Protein AF-A0A016S277-F1 (afdb_monomer_lite)

Organism: NCBI:txid53326

Sequence (98 aa):
MNRLTAVVFILSVLFLESNALGTCSNYRLQCSPKTSFGTCHLWRSCSDYCTKCQGKIGGVCRKVFTEECNGGYRCRCIGGDVPKSENPLIAATCRMAV

pLDDT: mean 71.32, std 14.95, range [43.0, 94.56]

Structure (mmCIF, N/CA/C/O backbone):
data_AF-A0A016S277-F1
#
_entry.id   AF-A0A016S277-F1
#
loop_
_atom_site.group_PDB
_atom_site.id
_atom_site.type_symbol
_atom_site.label_atom_id
_atom_site.label_alt_id
_atom_site.label_comp_id
_atom_site.label_asym_id
_atom_site.label_entity_id
_atom_site.label_seq_id
_atom_site.pdbx_PDB_ins_code
_atom_site.Cartn_x
_atom_site.Cartn_y
_atom_site.Cartn_z
_atom_site.occupancy
_atom_site.B_iso_or_equiv
_atom_site.auth_seq_id
_atom_site.auth_comp_id
_atom_site.auth_asym_id
_atom_site.auth_atom_id
_atom_site.pdbx_PDB_model_num
ATOM 1 N N . MET A 1 1 ? 34.477 13.597 -45.629 1.00 53.97 1 MET A N 1
ATOM 2 C CA . MET A 1 1 ? 33.705 13.285 -44.405 1.00 53.97 1 MET A CA 1
ATOM 3 C C . MET A 1 1 ? 34.567 13.685 -43.215 1.00 53.97 1 MET A C 1
ATOM 5 O O . MET A 1 1 ? 35.575 13.034 -42.963 1.00 53.97 1 MET A O 1
ATOM 9 N N . ASN A 1 2 ? 34.293 14.836 -42.596 1.00 60.34 2 ASN A N 1
ATOM 10 C CA . ASN A 1 2 ? 35.196 15.416 -41.598 1.00 60.34 2 ASN A CA 1
ATOM 11 C C . ASN A 1 2 ? 35.167 14.582 -40.315 1.00 60.34 2 ASN A C 1
ATOM 13 O O . ASN A 1 2 ? 34.103 14.264 -39.796 1.00 60.34 2 ASN A O 1
ATOM 17 N N . ARG A 1 3 ? 36.338 14.243 -39.768 1.00 67.56 3 ARG A N 1
ATOM 18 C CA . ARG A 1 3 ? 36.447 13.462 -38.521 1.00 67.56 3 ARG A CA 1
ATOM 19 C C . ARG A 1 3 ? 35.632 14.075 -37.370 1.00 67.56 3 ARG A C 1
ATOM 21 O O . ARG A 1 3 ? 35.073 13.347 -36.562 1.00 67.56 3 ARG A O 1
ATOM 28 N N . LEU A 1 4 ? 35.481 15.400 -37.369 1.00 66.19 4 LEU A N 1
ATOM 29 C CA . LEU A 1 4 ? 34.654 16.153 -36.422 1.00 66.19 4 LEU A CA 1
ATOM 30 C C . LEU A 1 4 ? 33.153 15.846 -36.536 1.00 66.19 4 LEU A C 1
ATOM 32 O O . LEU A 1 4 ? 32.489 15.726 -35.512 1.00 66.19 4 LEU A O 1
ATOM 36 N N . THR A 1 5 ? 32.609 15.659 -37.745 1.00 69.31 5 THR A N 1
ATOM 37 C CA . THR A 1 5 ? 31.176 15.350 -37.903 1.00 69.31 5 THR A CA 1
ATOM 38 C C . THR A 1 5 ? 30.848 13.946 -37.410 1.00 69.31 5 THR A C 1
ATOM 40 O O . THR A 1 5 ? 29.777 13.743 -36.852 1.00 69.31 5 THR A O 1
ATOM 43 N N . ALA A 1 6 ? 31.778 12.995 -37.546 1.00 72.56 6 ALA A N 1
ATOM 44 C CA . ALA A 1 6 ? 31.606 11.648 -37.003 1.00 72.56 6 ALA A CA 1
ATOM 45 C C . ALA A 1 6 ? 31.592 11.645 -35.464 1.00 72.56 6 ALA A C 1
ATOM 47 O O . ALA A 1 6 ? 30.751 10.989 -34.861 1.00 72.56 6 ALA A O 1
ATOM 48 N N . VAL A 1 7 ? 32.471 12.425 -34.824 1.00 78.94 7 VAL A N 1
ATOM 49 C CA . VAL A 1 7 ? 32.539 12.517 -33.354 1.00 78.94 7 VAL A CA 1
ATOM 50 C C . VAL A 1 7 ? 31.272 13.143 -32.767 1.00 78.94 7 VAL A C 1
ATOM 52 O O . VAL A 1 7 ? 30.738 12.624 -31.791 1.00 78.94 7 VAL A O 1
ATOM 55 N N . VAL A 1 8 ? 30.748 14.208 -33.382 1.00 78.94 8 VAL A N 1
ATOM 56 C CA . VAL A 1 8 ? 29.495 14.847 -32.937 1.00 78.94 8 VAL A CA 1
ATOM 57 C C . VAL A 1 8 ? 28.312 13.882 -33.035 1.00 78.94 8 VAL A C 1
ATOM 59 O O . VAL A 1 8 ? 27.488 13.838 -32.126 1.00 78.94 8 VAL A O 1
ATOM 62 N N . PHE A 1 9 ? 28.257 13.074 -34.097 1.00 70.62 9 PHE A N 1
ATOM 63 C CA . PHE A 1 9 ? 27.195 12.085 -34.293 1.00 70.62 9 PHE A CA 1
ATOM 64 C C . PHE A 1 9 ? 27.271 10.927 -33.290 1.00 70.62 9 PHE A C 1
ATOM 66 O O . PHE A 1 9 ? 26.251 10.458 -32.801 1.00 70.62 9 PHE A O 1
ATOM 73 N N . ILE A 1 10 ? 28.480 10.471 -32.952 1.00 73.06 10 ILE A N 1
ATOM 74 C CA . ILE A 1 10 ? 28.671 9.418 -31.945 1.00 73.06 10 ILE A CA 1
ATOM 75 C C . ILE A 1 10 ? 28.284 9.939 -30.556 1.00 73.06 10 ILE A C 1
ATOM 77 O O . ILE A 1 10 ? 27.587 9.253 -29.814 1.00 73.06 10 ILE A O 1
ATOM 81 N N . LEU A 1 11 ? 28.679 11.169 -30.213 1.00 67.06 11 LEU A N 1
ATOM 82 C CA . LEU A 1 11 ? 28.317 11.779 -28.935 1.00 67.06 11 LEU A CA 1
ATOM 83 C C . LEU A 1 11 ? 26.800 11.973 -28.813 1.00 67.06 11 LEU A C 1
ATOM 85 O O . LEU A 1 11 ? 26.238 11.608 -27.785 1.00 67.06 11 LEU A O 1
ATOM 89 N N . SER A 1 12 ? 26.114 12.476 -29.846 1.00 66.69 12 SER A N 1
ATOM 90 C CA . SER A 1 12 ? 24.661 12.692 -29.784 1.00 66.69 12 SER A CA 1
ATOM 91 C C . SER A 1 12 ? 23.865 11.397 -29.587 1.00 66.69 12 SER A C 1
ATOM 93 O O . SER A 1 12 ? 22.896 11.398 -28.830 1.00 66.69 12 SER A O 1
ATOM 95 N N . VAL A 1 13 ? 24.296 10.285 -30.194 1.00 64.38 13 VAL A N 1
ATOM 96 C CA . VAL A 1 13 ? 23.678 8.960 -30.000 1.00 64.38 13 VAL A CA 1
ATOM 97 C C . VAL A 1 13 ? 23.876 8.454 -28.564 1.00 64.38 13 VAL A C 1
ATOM 99 O O . VAL A 1 13 ? 22.924 7.979 -27.951 1.00 64.38 13 VAL A O 1
ATOM 102 N N . LEU A 1 14 ? 25.065 8.635 -27.979 1.00 60.25 14 LEU A N 1
ATOM 103 C CA . LEU A 1 14 ? 25.356 8.206 -26.602 1.00 60.25 14 LEU A CA 1
ATOM 104 C C . LEU A 1 14 ? 24.588 9.013 -25.530 1.00 60.25 14 LEU A C 1
ATOM 106 O O . LEU A 1 14 ? 24.258 8.484 -24.467 1.00 60.25 14 LEU A O 1
ATOM 110 N N . PHE A 1 15 ? 24.255 10.282 -25.797 1.00 55.66 15 PHE A N 1
ATOM 111 C CA . PHE A 1 15 ? 23.434 11.105 -24.892 1.00 55.66 15 PHE A CA 1
ATOM 112 C C . PHE A 1 15 ? 21.937 10.736 -24.907 1.00 55.66 15 PHE A C 1
ATOM 114 O O . PHE A 1 15 ? 21.227 11.021 -23.943 1.00 55.66 15 PHE A O 1
ATOM 121 N N . LEU A 1 16 ? 21.433 10.086 -25.961 1.00 53.47 16 LEU A N 1
ATOM 122 C CA . LEU A 1 16 ? 20.033 9.643 -26.030 1.00 53.47 16 LEU A CA 1
ATOM 123 C C . LEU A 1 16 ? 19.767 8.422 -25.132 1.00 53.47 16 LEU A C 1
ATOM 125 O O . LEU A 1 16 ? 18.725 8.357 -24.480 1.00 53.47 16 LEU A O 1
ATOM 129 N N . GLU A 1 17 ? 20.723 7.496 -25.018 1.00 50.94 17 GLU A N 1
ATOM 130 C CA . GLU A 1 17 ? 20.554 6.243 -24.261 1.00 50.94 17 GLU A CA 1
ATOM 131 C C . GLU A 1 17 ? 20.575 6.427 -22.732 1.00 50.94 17 GLU A C 1
ATOM 133 O O . GLU A 1 17 ? 20.034 5.610 -21.986 1.00 50.94 17 GLU A O 1
ATOM 138 N N . SER A 1 18 ? 21.143 7.528 -22.237 1.00 49.62 18 SER A N 1
ATOM 139 C CA . SER A 1 18 ? 21.274 7.793 -20.796 1.00 49.62 18 SER A CA 1
ATOM 140 C C . SER A 1 18 ? 19.986 8.319 -20.142 1.00 49.62 18 SER A C 1
ATOM 142 O O . SER A 1 18 ? 19.810 8.177 -18.930 1.00 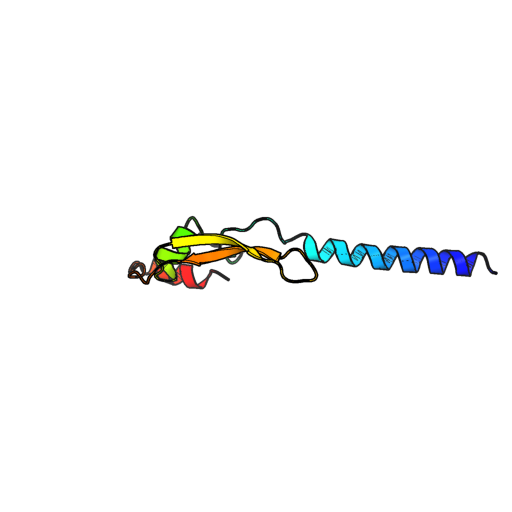49.62 18 SER A O 1
ATOM 144 N N . ASN A 1 19 ? 19.038 8.854 -20.921 1.00 47.12 19 ASN A N 1
ATOM 145 C CA . ASN A 1 19 ? 17.775 9.394 -20.396 1.00 47.12 19 ASN A CA 1
ATOM 146 C C . ASN A 1 19 ? 16.722 8.314 -20.088 1.00 47.12 19 ASN A C 1
ATOM 148 O O . ASN A 1 19 ? 15.845 8.535 -19.254 1.00 47.12 19 ASN A O 1
ATOM 152 N N . ALA A 1 20 ? 16.823 7.132 -20.703 1.00 47.50 20 ALA A N 1
ATOM 153 C CA . ALA A 1 20 ? 15.892 6.025 -20.465 1.00 47.50 20 ALA A CA 1
ATOM 154 C C . ALA A 1 20 ? 16.174 5.264 -19.152 1.00 47.50 20 ALA A C 1
ATOM 156 O O . ALA A 1 20 ? 15.294 4.598 -18.610 1.00 47.50 20 ALA A O 1
ATOM 157 N N . LEU A 1 21 ? 17.395 5.365 -18.609 1.00 43.00 21 LEU A N 1
ATOM 158 C CA . LEU A 1 21 ? 17.801 4.644 -17.395 1.00 43.00 21 LEU A CA 1
ATOM 159 C C . LEU A 1 21 ? 17.512 5.435 -16.102 1.00 43.00 21 LEU A C 1
ATOM 161 O O . LEU A 1 21 ? 17.255 4.854 -15.043 1.00 43.00 21 LEU A O 1
ATOM 165 N N . GLY A 1 22 ? 17.499 6.770 -16.182 1.00 45.44 22 GLY A N 1
ATOM 166 C CA . GLY A 1 22 ? 17.214 7.650 -15.043 1.00 45.44 22 GLY A CA 1
ATOM 167 C C . GLY A 1 22 ? 15.747 7.642 -14.595 1.00 45.44 22 GLY A C 1
ATOM 168 O O . GLY A 1 22 ? 15.465 7.769 -13.403 1.00 45.44 22 GLY A O 1
ATOM 169 N N . THR A 1 23 ? 14.802 7.426 -15.514 1.00 49.41 23 THR A N 1
ATOM 170 C CA . THR A 1 23 ? 13.353 7.471 -15.235 1.00 49.41 23 THR A CA 1
ATOM 171 C C . THR A 1 23 ? 12.828 6.212 -14.550 1.00 49.41 23 THR A C 1
ATOM 173 O O . THR A 1 23 ? 11.909 6.293 -13.733 1.00 49.41 23 THR A O 1
ATOM 176 N N . CYS A 1 24 ? 13.447 5.055 -14.786 1.00 49.53 24 CYS A N 1
ATOM 177 C CA . CYS A 1 24 ? 13.044 3.809 -14.143 1.00 49.53 24 CYS A CA 1
ATOM 178 C C . CYS A 1 24 ? 13.790 3.547 -12.803 1.00 49.53 24 CYS A C 1
ATOM 180 O O . CYS A 1 24 ? 13.509 2.584 -12.105 1.00 49.53 24 CYS A O 1
ATOM 182 N N . SER A 1 25 ? 14.709 4.388 -12.329 1.00 45.31 25 SER A N 1
ATOM 183 C CA . SER A 1 25 ? 15.508 4.044 -11.128 1.00 45.31 25 SER A CA 1
ATOM 184 C C . SER A 1 25 ? 14.727 4.054 -9.789 1.00 45.31 25 SER A C 1
ATOM 186 O O . SER A 1 25 ? 15.215 3.556 -8.775 1.00 45.31 25 SER A O 1
ATOM 188 N N . ASN A 1 26 ? 13.479 4.542 -9.777 1.00 49.03 26 ASN A N 1
ATOM 189 C CA . ASN A 1 26 ? 12.632 4.646 -8.578 1.00 49.03 26 ASN A CA 1
ATOM 190 C C . ASN A 1 26 ? 11.469 3.625 -8.505 1.00 49.03 26 ASN A C 1
ATOM 192 O O . ASN A 1 26 ? 10.661 3.705 -7.578 1.00 49.03 26 ASN A O 1
ATOM 196 N N . TYR A 1 27 ? 11.347 2.653 -9.429 1.00 50.44 27 TYR A N 1
ATOM 197 C CA . TYR A 1 27 ? 10.214 1.690 -9.432 1.00 50.44 27 TYR A CA 1
ATOM 198 C C . TYR A 1 27 ? 10.330 0.554 -8.398 1.00 50.44 27 TYR A C 1
ATOM 200 O O . TYR A 1 27 ? 9.535 -0.390 -8.409 1.00 50.44 27 TYR A O 1
ATOM 208 N N . ARG A 1 28 ? 11.315 0.625 -7.497 1.00 49.91 28 ARG A N 1
ATOM 209 C CA . ARG A 1 28 ? 11.698 -0.421 -6.542 1.00 49.91 28 ARG A CA 1
ATOM 210 C C . ARG A 1 28 ? 10.509 -0.908 -5.694 1.00 49.91 28 ARG A C 1
ATOM 212 O O . ARG A 1 28 ? 10.176 -0.285 -4.699 1.00 49.91 28 ARG A O 1
ATOM 219 N N . LEU A 1 29 ? 9.903 -2.033 -6.099 1.00 53.06 29 LEU A N 1
ATOM 220 C CA . LEU A 1 29 ? 9.157 -3.033 -5.302 1.00 53.06 29 LEU A CA 1
ATOM 221 C C . LEU A 1 29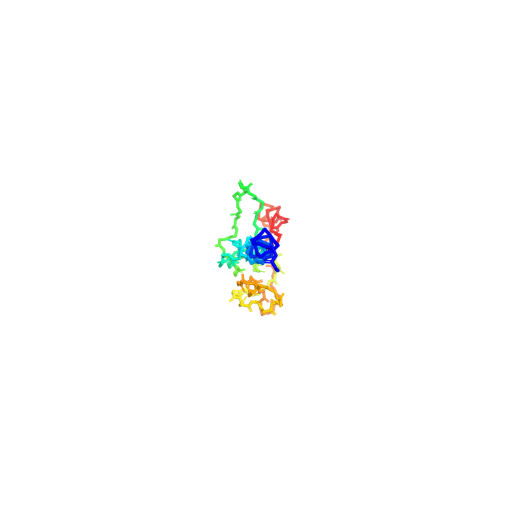 ? 8.312 -2.515 -4.111 1.00 53.06 29 LEU A C 1
ATOM 223 O O . LEU A 1 29 ? 8.255 -3.164 -3.068 1.00 53.06 29 LEU A O 1
ATOM 227 N N . GLN A 1 30 ? 7.646 -1.366 -4.216 1.00 57.84 30 GLN A N 1
ATOM 228 C CA . GLN A 1 30 ? 6.867 -0.831 -3.096 1.00 57.84 30 GLN A CA 1
ATOM 229 C C . GLN A 1 30 ? 5.454 -1.410 -3.098 1.00 57.84 30 GLN A C 1
ATOM 231 O O . GLN A 1 30 ? 4.510 -0.864 -3.657 1.00 57.84 30 GLN A O 1
ATOM 236 N N . CYS A 1 31 ? 5.327 -2.559 -2.435 1.00 65.81 31 CYS A N 1
ATOM 237 C CA . CYS A 1 31 ? 4.040 -3.161 -2.105 1.00 65.81 31 CYS A CA 1
ATOM 238 C C . CYS A 1 31 ? 3.269 -2.381 -1.037 1.00 65.81 31 CYS A C 1
ATOM 240 O O . CYS A 1 31 ? 2.069 -2.589 -0.895 1.00 65.81 31 CYS A O 1
ATOM 242 N N . SER A 1 32 ? 3.931 -1.500 -0.290 1.00 64.12 32 SER A N 1
ATOM 243 C CA . SER A 1 32 ? 3.263 -0.557 0.604 1.00 64.12 32 SER A CA 1
ATOM 244 C C . SER A 1 32 ? 2.876 0.708 -0.172 1.00 64.12 32 SER A C 1
ATOM 246 O O . SER A 1 32 ? 3.644 1.121 -1.044 1.00 64.12 32 SER A O 1
ATOM 248 N N . PRO A 1 33 ? 1.717 1.327 0.127 1.00 62.97 33 PRO A N 1
ATOM 249 C CA . PRO A 1 33 ? 1.367 2.638 -0.420 1.00 62.97 33 PRO A CA 1
ATOM 250 C C . PRO A 1 33 ? 2.506 3.628 -0.182 1.00 62.97 33 PRO A C 1
ATOM 252 O O . PRO A 1 33 ? 3.156 3.561 0.868 1.00 62.97 33 PRO A O 1
ATOM 255 N N . LYS A 1 34 ? 2.759 4.540 -1.126 1.00 62.38 34 LYS A N 1
ATOM 256 C CA . LYS A 1 34 ? 3.802 5.540 -0.907 1.00 62.38 34 LYS A CA 1
ATOM 257 C C . LYS A 1 34 ? 3.323 6.467 0.194 1.00 62.38 34 LYS A C 1
ATOM 259 O O . LYS A 1 34 ? 2.240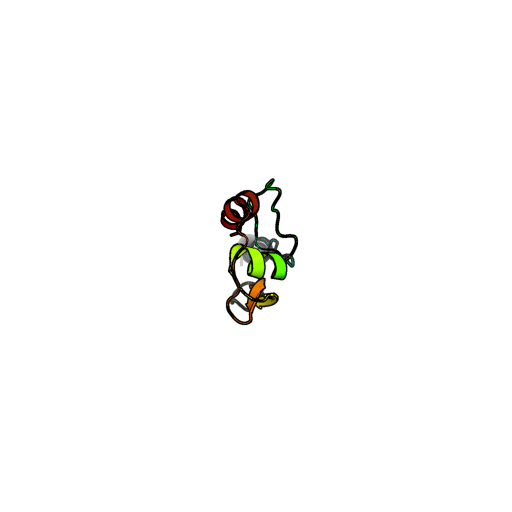 7.028 0.104 1.00 62.38 34 LYS A O 1
ATOM 264 N N . THR A 1 35 ? 4.115 6.620 1.240 1.00 59.62 35 THR A N 1
ATOM 265 C CA . THR A 1 35 ? 3.854 7.632 2.259 1.00 59.62 35 THR A CA 1
ATOM 266 C C . THR A 1 35 ? 4.788 8.805 2.021 1.00 59.62 35 THR A C 1
ATOM 268 O O . THR A 1 35 ? 5.893 8.637 1.496 1.00 59.62 35 THR A O 1
ATOM 271 N N . SER A 1 36 ? 4.357 10.010 2.379 1.00 56.50 36 SER A N 1
ATOM 272 C CA . SER A 1 36 ? 5.253 11.165 2.372 1.00 56.50 36 SER A CA 1
ATOM 273 C C . SER A 1 36 ? 6.494 10.871 3.228 1.00 56.50 36 SER A C 1
ATOM 275 O O . SER A 1 36 ? 6.413 10.226 4.278 1.00 56.50 36 SER A O 1
ATOM 277 N N . PHE A 1 37 ? 7.669 11.279 2.743 1.00 46.47 37 PHE A N 1
ATOM 278 C CA . PHE A 1 37 ? 8.954 10.984 3.379 1.00 46.47 37 PHE A CA 1
ATOM 279 C C . PHE A 1 37 ? 8.948 11.436 4.851 1.00 46.47 37 PHE A C 1
ATOM 281 O O . PHE A 1 37 ? 8.564 12.564 5.148 1.00 46.47 37 PHE A O 1
ATOM 288 N N . GLY A 1 38 ? 9.333 10.545 5.770 1.00 52.81 38 GLY A N 1
ATOM 289 C CA . GLY A 1 38 ? 9.363 10.832 7.211 1.00 52.81 38 GLY A CA 1
ATOM 290 C C . GLY A 1 38 ? 8.047 10.617 7.972 1.00 52.81 38 GLY A C 1
ATOM 291 O O . GLY A 1 38 ? 7.994 10.919 9.161 1.00 52.81 38 GLY A O 1
ATOM 292 N N . THR A 1 39 ? 6.994 10.077 7.347 1.00 59.50 39 THR A N 1
ATOM 293 C CA . THR A 1 39 ? 5.742 9.765 8.062 1.00 59.50 39 THR A CA 1
ATOM 294 C C . THR A 1 39 ? 5.725 8.343 8.632 1.00 59.50 39 THR A C 1
ATOM 296 O O . THR A 1 39 ? 5.757 7.341 7.911 1.00 59.50 39 THR A O 1
ATOM 299 N N . CYS A 1 40 ? 5.631 8.249 9.962 1.00 65.44 40 CYS A N 1
ATOM 300 C CA . CYS A 1 40 ? 5.289 7.013 10.662 1.00 65.44 40 CYS A CA 1
ATOM 301 C C . CYS A 1 40 ? 3.810 6.696 10.415 1.00 65.44 40 CYS A C 1
ATOM 303 O O . CYS A 1 40 ? 2.925 7.252 11.063 1.00 65.44 40 CYS A O 1
ATOM 305 N N . HIS A 1 41 ? 3.542 5.815 9.460 1.00 73.06 41 HIS A N 1
ATOM 306 C CA . HIS A 1 41 ? 2.204 5.321 9.170 1.00 73.06 41 HIS A CA 1
ATOM 307 C C . HIS A 1 41 ? 1.861 4.103 10.038 1.00 73.06 41 HIS A C 1
ATOM 309 O O . HIS A 1 41 ? 2.732 3.320 10.417 1.00 73.06 41 HIS A O 1
ATOM 315 N N . LEU A 1 42 ? 0.575 3.941 10.364 1.00 78.81 42 LEU A N 1
ATOM 316 C CA . LEU A 1 42 ? 0.101 2.915 11.304 1.00 78.81 42 LEU A CA 1
ATOM 317 C C . LEU A 1 42 ? -0.442 1.640 10.626 1.00 78.81 42 LEU A C 1
ATOM 319 O O . LEU A 1 42 ? -0.874 0.715 11.320 1.00 78.81 42 LEU A O 1
ATOM 323 N N . TRP A 1 43 ? -0.412 1.559 9.290 1.00 76.06 43 TRP A N 1
ATOM 324 C CA . TRP A 1 43 ? -0.687 0.335 8.521 1.00 76.06 43 TRP A CA 1
ATOM 325 C C . TRP A 1 43 ? 0.616 -0.274 8.020 1.00 76.06 43 TRP A C 1
ATOM 327 O O . TRP A 1 43 ? 1.316 0.313 7.211 1.00 76.06 43 TRP A O 1
ATOM 337 N N . ARG A 1 44 ? 0.954 -1.483 8.459 1.00 73.12 44 ARG A N 1
ATOM 338 C CA . ARG A 1 44 ? 2.281 -2.072 8.181 1.00 73.12 44 ARG A CA 1
ATOM 339 C C . ARG A 1 44 ? 2.392 -2.767 6.819 1.00 73.12 44 ARG A C 1
ATOM 341 O O . ARG A 1 44 ? 3.471 -3.226 6.457 1.00 73.12 44 ARG A O 1
ATOM 348 N N . SER A 1 45 ? 1.290 -2.897 6.078 1.00 79.44 45 SER A N 1
ATOM 349 C CA . SER A 1 45 ? 1.246 -3.624 4.803 1.00 79.44 45 SER A CA 1
ATOM 350 C C . SER A 1 45 ? 0.117 -3.143 3.887 1.00 79.44 45 SER A C 1
ATOM 352 O O . SER A 1 45 ? -0.798 -2.444 4.323 1.00 79.44 45 SER A O 1
ATOM 354 N N . CYS A 1 46 ? 0.149 -3.566 2.617 1.00 82.62 46 CYS A N 1
ATOM 355 C CA . CYS A 1 46 ? -0.939 -3.349 1.655 1.00 82.62 46 CYS A CA 1
ATOM 356 C C . CYS A 1 46 ? -2.291 -3.845 2.175 1.00 82.62 46 CYS A C 1
ATOM 358 O O . CYS A 1 46 ? -3.289 -3.139 2.075 1.00 82.62 46 CYS A O 1
ATOM 360 N N . SER A 1 47 ? -2.323 -5.048 2.753 1.00 86.75 47 SER A N 1
ATOM 361 C CA . SER A 1 47 ? -3.567 -5.600 3.282 1.00 86.75 47 SER A CA 1
ATOM 362 C C . SER A 1 47 ? -4.074 -4.782 4.460 1.00 86.75 47 SER A C 1
ATOM 364 O O . SER A 1 47 ? -5.250 -4.448 4.499 1.00 86.75 47 SER A O 1
ATOM 366 N N . ASP A 1 48 ? -3.178 -4.385 5.364 1.00 86.56 48 ASP A N 1
ATOM 367 C CA . ASP A 1 48 ? -3.527 -3.588 6.539 1.00 86.56 48 ASP A CA 1
ATOM 368 C C . ASP A 1 48 ? -4.050 -2.196 6.144 1.00 86.56 48 ASP A C 1
ATOM 370 O O . ASP A 1 48 ? -5.047 -1.725 6.685 1.00 86.56 48 ASP A O 1
ATOM 374 N N . TYR A 1 49 ? -3.443 -1.569 5.130 1.00 86.62 49 TYR A N 1
ATOM 375 C CA . TYR A 1 49 ? -3.949 -0.339 4.517 1.00 86.62 49 TYR A CA 1
ATOM 376 C C . TYR A 1 49 ? -5.338 -0.545 3.904 1.00 86.62 49 TYR A C 1
ATOM 378 O O . TYR A 1 49 ? -6.258 0.232 4.150 1.00 86.62 49 TYR A O 1
ATOM 386 N N . CYS A 1 50 ? -5.518 -1.604 3.118 1.00 89.00 50 CYS A N 1
ATOM 387 C CA . CYS A 1 50 ? -6.784 -1.875 2.454 1.00 89.00 50 CYS A CA 1
ATOM 388 C C . CYS A 1 50 ? -7.920 -2.121 3.450 1.00 89.00 50 CYS A C 1
ATOM 390 O O . CYS A 1 50 ? -9.007 -1.578 3.271 1.00 89.00 50 CYS A O 1
ATOM 392 N N . THR A 1 51 ? -7.655 -2.841 4.536 1.00 90.56 51 THR A N 1
ATOM 393 C CA . THR A 1 51 ? -8.629 -3.069 5.605 1.00 90.56 51 THR A CA 1
ATOM 394 C C . THR A 1 51 ? -8.905 -1.799 6.395 1.00 90.56 51 THR A C 1
ATOM 396 O O . THR A 1 51 ? -10.048 -1.352 6.465 1.00 90.56 51 THR A O 1
ATOM 399 N N . LYS A 1 52 ? -7.868 -1.155 6.937 1.00 89.88 52 LYS A N 1
ATOM 400 C CA . LYS A 1 52 ? -8.041 -0.019 7.849 1.00 89.88 52 LYS A CA 1
ATOM 401 C C . LYS A 1 52 ? -8.485 1.265 7.151 1.00 89.88 52 LYS A C 1
ATOM 403 O O . LYS A 1 52 ? -9.261 2.017 7.735 1.00 89.88 52 LYS A O 1
ATOM 408 N N . CYS A 1 53 ? -8.001 1.520 5.936 1.00 86.88 53 CYS A N 1
ATOM 409 C CA . CYS A 1 53 ? -8.175 2.791 5.227 1.00 86.88 53 CYS A CA 1
ATOM 410 C C . CYS A 1 53 ? -9.199 2.716 4.091 1.00 86.88 53 CYS A C 1
ATOM 412 O O . CYS A 1 53 ? -10.011 3.631 3.919 1.00 86.88 53 CYS A O 1
ATOM 414 N N . GLN A 1 54 ? -9.165 1.643 3.298 1.00 89.06 54 GLN A N 1
ATOM 415 C CA . GLN A 1 54 ? -10.059 1.484 2.144 1.00 89.06 54 GLN A CA 1
ATOM 416 C C . GLN A 1 54 ? -11.343 0.728 2.491 1.00 89.06 54 GLN A C 1
ATOM 418 O O . GLN A 1 54 ? -12.323 0.864 1.768 1.00 89.06 54 GLN A O 1
ATOM 423 N N . GLY A 1 55 ? -11.381 0.031 3.631 1.00 91.31 55 GLY A N 1
ATOM 424 C CA . GLY A 1 55 ? -12.537 -0.756 4.051 1.00 91.31 55 GLY A CA 1
ATOM 425 C C . GLY A 1 55 ? -12.725 -1.988 3.177 1.00 91.31 55 GLY A C 1
ATOM 426 O O . GLY A 1 55 ? -13.843 -2.315 2.817 1.00 91.31 55 GLY A O 1
ATOM 427 N N . LYS A 1 56 ? -11.633 -2.646 2.776 1.00 92.75 56 LYS A N 1
ATOM 428 C CA . LYS A 1 56 ? -11.650 -3.888 1.990 1.00 92.75 56 LYS A CA 1
ATOM 429 C C . LYS A 1 56 ? -11.103 -5.055 2.804 1.00 92.75 56 LYS A C 1
ATOM 431 O O . LYS A 1 56 ? -10.217 -4.864 3.629 1.00 92.75 56 LYS A O 1
ATOM 436 N N . ILE A 1 57 ? -11.588 -6.270 2.551 1.00 91.25 57 ILE A N 1
ATOM 437 C CA . ILE A 1 57 ? -11.158 -7.475 3.293 1.00 91.25 57 ILE A CA 1
ATOM 438 C C . ILE A 1 57 ? -9.630 -7.629 3.302 1.00 91.25 57 ILE A C 1
ATOM 440 O O . ILE A 1 57 ? -9.059 -8.023 4.315 1.00 91.25 57 ILE A O 1
ATOM 444 N N . GLY A 1 58 ? -8.951 -7.271 2.211 1.00 89.56 58 GLY A N 1
ATOM 445 C CA . GLY A 1 58 ? -7.495 -7.249 2.199 1.00 89.56 58 GLY A CA 1
ATOM 446 C C . GLY A 1 58 ? -6.904 -6.553 0.986 1.00 89.56 58 GLY A C 1
ATOM 447 O O . GLY A 1 58 ? -7.577 -5.824 0.255 1.00 89.56 58 GLY A O 1
ATOM 448 N N . GLY A 1 59 ? -5.613 -6.778 0.771 1.00 87.81 59 GLY A N 1
ATOM 449 C CA . GLY A 1 59 ? -4.854 -6.142 -0.296 1.00 87.81 59 GLY A CA 1
ATOM 450 C C . GLY A 1 59 ? -3.708 -7.014 -0.775 1.00 87.81 59 GLY A C 1
ATOM 451 O O . GLY A 1 59 ? -3.018 -7.645 0.023 1.00 87.81 59 GLY A O 1
ATOM 452 N N . VAL A 1 60 ? -3.504 -7.035 -2.089 1.00 85.94 60 VAL A N 1
ATOM 453 C CA . VAL A 1 60 ? -2.445 -7.801 -2.748 1.00 85.94 60 VAL A CA 1
ATOM 454 C C . VAL A 1 60 ? -1.513 -6.882 -3.509 1.00 85.94 60 VAL A C 1
ATOM 456 O O . VAL A 1 60 ? -1.921 -5.888 -4.109 1.00 85.94 60 VAL A O 1
ATOM 459 N N . CYS A 1 61 ? -0.238 -7.243 -3.505 1.00 80.88 61 CYS A N 1
ATOM 460 C CA . CYS A 1 61 ? 0.769 -6.547 -4.274 1.00 80.88 61 CYS A CA 1
ATOM 461 C C . CYS A 1 61 ? 0.788 -7.095 -5.704 1.00 80.88 61 CYS A C 1
ATOM 463 O O . CYS A 1 61 ? 1.166 -8.246 -5.922 1.00 80.88 61 CYS A O 1
ATOM 465 N N . ARG A 1 62 ? 0.352 -6.298 -6.684 1.00 78.00 62 ARG A N 1
ATOM 466 C CA . ARG A 1 62 ? 0.251 -6.732 -8.083 1.00 78.00 62 ARG A CA 1
ATOM 467 C C . ARG A 1 62 ? 1.223 -5.960 -8.957 1.00 78.00 62 ARG A C 1
ATOM 469 O O . ARG A 1 62 ? 1.300 -4.736 -8.865 1.00 78.00 62 ARG A O 1
ATOM 476 N N . LYS A 1 63 ? 1.920 -6.674 -9.841 1.00 72.25 63 LYS A N 1
ATOM 477 C CA . LYS A 1 63 ? 2.736 -6.056 -10.885 1.00 72.25 63 LYS A CA 1
ATOM 478 C C . LYS A 1 63 ? 1.836 -5.255 -11.827 1.00 72.25 63 LYS A C 1
ATOM 480 O O . LYS A 1 63 ? 0.821 -5.770 -12.302 1.00 72.25 63 LYS A O 1
ATOM 485 N N . VAL A 1 64 ? 2.191 -3.998 -12.054 1.00 71.50 64 VAL A N 1
ATOM 486 C CA . VAL A 1 64 ? 1.501 -3.114 -12.993 1.00 71.50 64 VAL A CA 1
ATOM 487 C C . VAL A 1 64 ? 2.343 -3.036 -14.256 1.00 71.50 64 VAL A C 1
ATOM 489 O O . VAL A 1 64 ? 3.539 -2.776 -14.193 1.00 71.50 64 VAL A O 1
ATOM 492 N N . PHE A 1 65 ? 1.721 -3.287 -15.401 1.00 63.50 65 PHE A N 1
ATOM 493 C CA . PHE A 1 65 ? 2.349 -3.185 -16.713 1.00 63.50 65 PHE A CA 1
ATOM 494 C C . PHE A 1 65 ? 1.836 -1.902 -17.371 1.00 63.50 65 PHE A C 1
ATOM 496 O O . PHE A 1 65 ? 0.924 -1.944 -18.185 1.00 63.50 65 PHE A O 1
ATOM 503 N N . THR A 1 66 ? 2.324 -0.746 -16.925 1.00 59.34 66 THR A N 1
ATOM 504 C CA . THR A 1 66 ? 2.173 0.501 -17.687 1.00 59.34 66 THR A CA 1
ATOM 505 C C . THR A 1 66 ? 3.367 0.621 -18.619 1.00 59.34 66 THR A C 1
ATOM 507 O O . THR A 1 66 ? 4.490 0.330 -18.203 1.00 59.34 66 THR A O 1
ATOM 510 N N . GLU A 1 67 ? 3.109 0.969 -19.876 1.00 60.19 67 GLU A N 1
ATOM 511 C CA . GLU A 1 67 ? 4.138 1.047 -20.912 1.00 60.19 67 GLU A CA 1
ATOM 512 C C . GLU A 1 67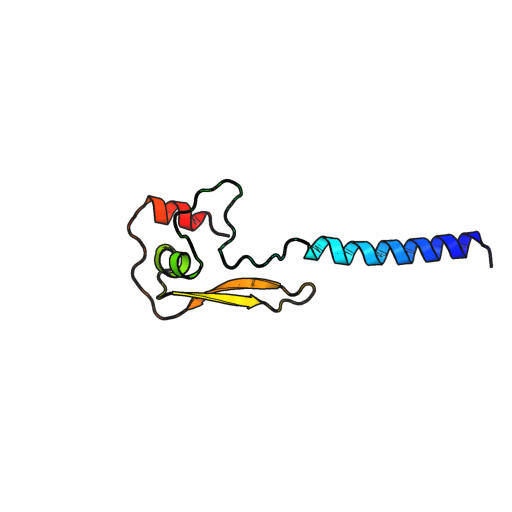 ? 5.132 2.178 -20.600 1.00 60.19 67 GLU A C 1
ATOM 514 O O . GLU A 1 67 ? 4.791 3.118 -19.888 1.00 60.19 67 GLU A O 1
ATOM 519 N N . GLU A 1 68 ? 6.371 2.027 -21.076 1.00 56.41 68 GLU A N 1
ATOM 520 C CA . GLU A 1 68 ? 7.576 2.860 -20.850 1.00 56.41 68 GLU A CA 1
ATOM 521 C C . GLU A 1 68 ? 8.494 2.459 -19.679 1.00 56.41 68 GLU A C 1
ATOM 523 O O . GLU A 1 68 ? 9.703 2.376 -19.871 1.00 56.41 68 GLU A O 1
ATOM 528 N N . CYS A 1 69 ? 7.982 2.070 -18.511 1.00 52.25 69 CYS A N 1
ATOM 529 C CA . CYS A 1 69 ? 8.785 1.404 -17.473 1.00 52.25 69 CYS A CA 1
ATOM 530 C C . CYS A 1 69 ? 7.890 0.368 -16.800 1.00 52.25 69 CYS A C 1
ATOM 532 O O . CYS A 1 69 ? 6.869 0.758 -16.240 1.00 52.25 69 CYS A O 1
ATOM 534 N N . ASN A 1 70 ? 8.276 -0.920 -16.808 1.00 56.50 70 ASN A N 1
ATOM 535 C CA . ASN A 1 70 ? 7.634 -1.994 -16.032 1.00 56.50 70 ASN A CA 1
ATOM 536 C C . ASN A 1 70 ? 7.165 -1.436 -14.675 1.00 56.50 70 ASN A C 1
ATOM 538 O O . ASN A 1 70 ? 8.004 -1.223 -13.802 1.00 56.50 70 ASN A O 1
ATOM 542 N N . GLY A 1 71 ? 5.864 -1.151 -14.530 1.00 57.06 71 GLY A N 1
ATOM 543 C CA . GLY A 1 71 ? 5.260 -0.180 -13.592 1.00 57.06 71 GLY A CA 1
ATOM 544 C C . GLY A 1 71 ? 5.354 -0.508 -12.099 1.00 57.06 71 GLY A C 1
ATOM 545 O O . GLY A 1 71 ? 4.565 -0.011 -11.290 1.00 57.06 71 GLY A O 1
ATOM 546 N N . GLY A 1 72 ? 6.316 -1.351 -11.736 1.00 68.25 72 GLY A N 1
ATOM 547 C CA . GLY A 1 72 ? 6.581 -1.838 -10.403 1.00 68.25 72 GLY A CA 1
ATOM 548 C C . GLY A 1 72 ? 5.491 -2.784 -9.930 1.00 68.25 72 GLY A C 1
ATOM 549 O O . GLY A 1 72 ? 4.664 -3.286 -10.697 1.00 68.25 72 GLY A O 1
ATOM 550 N N . TYR A 1 73 ? 5.497 -3.024 -8.628 1.00 68.69 73 TYR A N 1
ATOM 551 C CA . TYR A 1 73 ? 4.354 -3.610 -7.960 1.00 68.69 73 TYR A CA 1
ATOM 552 C C . TYR A 1 73 ? 3.591 -2.505 -7.236 1.00 68.69 73 TYR A C 1
ATOM 554 O O . TYR A 1 73 ? 4.210 -1.637 -6.627 1.00 68.69 73 TYR A O 1
ATOM 562 N N . ARG A 1 74 ? 2.258 -2.537 -7.303 1.00 74.62 74 ARG A N 1
ATOM 563 C CA . ARG A 1 74 ? 1.377 -1.625 -6.568 1.00 74.62 74 ARG A CA 1
ATOM 564 C C . ARG A 1 74 ? 0.426 -2.407 -5.674 1.00 74.62 74 ARG A C 1
ATOM 566 O O . ARG A 1 74 ? 0.011 -3.519 -6.007 1.00 74.62 74 ARG A O 1
ATOM 573 N N . CYS A 1 75 ? 0.065 -1.801 -4.550 1.00 79.88 75 CYS A N 1
ATOM 574 C CA . CYS A 1 75 ? -0.979 -2.318 -3.678 1.00 79.88 75 CYS A CA 1
ATOM 575 C C . CYS A 1 75 ? -2.347 -2.227 -4.370 1.00 79.88 75 CYS A C 1
ATOM 577 O O . CYS A 1 75 ? -2.730 -1.169 -4.868 1.00 79.88 75 CYS A O 1
ATOM 579 N N . ARG A 1 76 ? -3.093 -3.334 -4.394 1.00 84.75 76 ARG A N 1
ATOM 580 C CA . ARG A 1 76 ? -4.468 -3.402 -4.890 1.00 84.75 76 ARG A CA 1
ATOM 581 C C . ARG A 1 76 ? -5.361 -4.007 -3.818 1.00 84.75 76 ARG A C 1
ATOM 583 O O . ARG A 1 76 ? -5.160 -5.155 -3.432 1.00 84.75 76 ARG A O 1
ATOM 590 N N . CYS A 1 77 ? -6.367 -3.259 -3.383 1.00 88.50 77 CYS A N 1
ATOM 591 C CA . CYS A 1 77 ? -7.356 -3.764 -2.439 1.00 88.50 77 CYS A CA 1
ATOM 592 C C . CYS A 1 77 ? -8.310 -4.753 -3.111 1.00 88.50 77 CYS A C 1
ATOM 594 O O . CYS A 1 77 ? -8.707 -4.558 -4.263 1.00 88.50 77 CYS A O 1
ATOM 596 N N . ILE A 1 78 ? -8.642 -5.826 -2.399 1.00 90.94 78 ILE A N 1
ATOM 597 C CA . ILE A 1 78 ? -9.445 -6.945 -2.893 1.00 90.94 78 ILE A CA 1
ATOM 598 C C . ILE A 1 78 ? -10.470 -7.396 -1.849 1.00 90.94 78 ILE A C 1
ATOM 600 O O . ILE A 1 78 ? -10.341 -7.114 -0.657 1.00 90.94 78 ILE A O 1
ATOM 604 N N . GLY A 1 79 ? -11.463 -8.150 -2.317 1.00 92.00 79 GLY A N 1
ATOM 605 C CA . GLY A 1 79 ? -12.551 -8.665 -1.494 1.00 92.00 79 GLY A CA 1
ATOM 606 C C . GLY A 1 79 ? -13.684 -7.658 -1.296 1.00 92.00 79 GLY A C 1
ATOM 607 O O . GLY A 1 79 ? -13.715 -6.596 -1.922 1.00 92.00 79 GLY A O 1
ATOM 608 N N . GLY A 1 80 ? -14.635 -8.044 -0.448 1.00 90.75 80 GLY A N 1
ATOM 609 C CA . GLY A 1 80 ? -15.797 -7.236 -0.091 1.00 90.75 80 GLY A CA 1
ATOM 610 C C . GLY A 1 80 ? -15.460 -6.048 0.805 1.00 90.75 80 GLY A C 1
ATOM 611 O O . GLY A 1 80 ? -14.305 -5.830 1.186 1.00 90.75 80 GLY A O 1
ATOM 612 N N . ASP A 1 81 ? -16.493 -5.280 1.121 1.00 94.56 81 ASP A N 1
ATOM 613 C CA . ASP A 1 81 ? -16.401 -4.131 2.010 1.00 94.56 81 ASP A CA 1
ATOM 614 C C . ASP A 1 81 ? -16.448 -4.564 3.481 1.00 94.56 81 ASP A C 1
ATOM 616 O O . ASP A 1 81 ? -17.243 -5.417 3.875 1.00 94.56 81 ASP A O 1
ATOM 620 N N . VAL A 1 82 ? -15.572 -3.976 4.291 1.00 92.06 82 VAL A N 1
ATOM 621 C CA . VAL A 1 82 ? -15.481 -4.159 5.744 1.00 92.06 82 VAL A CA 1
ATOM 622 C C . VAL A 1 82 ? -15.414 -2.789 6.418 1.00 92.06 82 VAL A C 1
ATOM 624 O O . VAL A 1 82 ? -14.919 -1.833 5.808 1.00 92.06 82 VAL A O 1
ATOM 627 N N . PRO A 1 83 ? -15.895 -2.658 7.666 1.00 89.75 83 PRO A N 1
ATOM 628 C CA . PRO A 1 83 ? -15.776 -1.406 8.397 1.00 89.75 83 PRO A CA 1
ATOM 629 C C . PRO A 1 83 ? -14.308 -0.980 8.500 1.00 89.75 83 PRO A C 1
ATOM 631 O O . PRO A 1 83 ? -13.418 -1.776 8.810 1.00 89.75 83 PRO A O 1
ATOM 634 N N . LYS A 1 84 ? -14.067 0.298 8.204 1.00 91.00 84 LYS A N 1
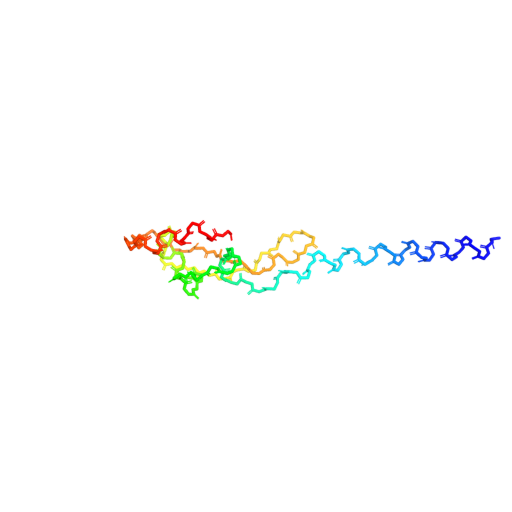ATOM 635 C CA . LYS A 1 84 ? -12.753 0.930 8.335 1.00 91.00 84 LYS A CA 1
ATOM 636 C C . LYS A 1 84 ? -12.371 1.051 9.806 1.00 91.00 84 LYS A C 1
ATOM 638 O O . LYS A 1 84 ? -13.208 0.950 10.698 1.00 91.00 84 LYS A O 1
ATOM 643 N N . SER A 1 85 ? -11.097 1.330 10.053 1.00 86.81 85 SER A N 1
ATOM 644 C CA . SER A 1 85 ? -10.633 1.624 11.405 1.00 86.81 85 SER A CA 1
ATOM 645 C C . SER A 1 85 ? -11.280 2.908 11.933 1.00 86.81 85 SER A C 1
ATOM 647 O O . SER A 1 85 ? -11.099 3.972 11.348 1.00 86.81 85 SER A O 1
ATOM 649 N N . GLU A 1 86 ? -11.934 2.828 13.090 1.00 89.31 86 GLU A N 1
ATOM 650 C CA . GLU A 1 86 ? -12.487 3.995 13.799 1.00 89.31 86 GLU A CA 1
ATOM 651 C C . GLU A 1 86 ? -11.411 4.809 14.531 1.00 89.31 86 GLU A C 1
ATOM 653 O O . GLU A 1 86 ? -11.654 5.930 14.971 1.00 89.31 86 GLU A O 1
ATOM 658 N N . ASN A 1 87 ? -10.191 4.271 14.646 1.00 89.12 87 ASN A N 1
ATOM 659 C CA . ASN A 1 87 ? -9.094 4.979 15.291 1.00 89.12 87 ASN A CA 1
ATOM 660 C C . ASN A 1 87 ? -8.693 6.229 14.470 1.00 89.12 87 ASN A C 1
ATOM 662 O O . ASN A 1 87 ? -8.212 6.083 13.336 1.00 89.12 87 ASN A O 1
ATOM 666 N N . PRO A 1 88 ? -8.810 7.445 15.036 1.00 84.75 88 PRO A N 1
ATOM 667 C CA . PRO A 1 88 ? -8.569 8.691 14.313 1.00 84.75 88 PRO A CA 1
ATOM 668 C C . PRO A 1 88 ? -7.110 8.860 13.878 1.00 84.75 88 PRO A C 1
ATOM 670 O O . PRO A 1 88 ? -6.857 9.452 12.831 1.00 84.75 88 PRO A O 1
ATOM 673 N N . LEU A 1 89 ? -6.148 8.301 14.624 1.00 85.06 89 LEU A N 1
ATOM 674 C CA . LEU A 1 89 ? -4.734 8.326 14.239 1.00 85.06 89 LEU A CA 1
ATOM 675 C C . LEU A 1 89 ? -4.511 7.507 12.973 1.00 85.06 89 LEU A C 1
ATOM 677 O O . LEU A 1 89 ? -3.804 7.950 12.073 1.00 85.06 89 LEU A O 1
ATOM 681 N N . ILE A 1 90 ? -5.149 6.337 12.876 1.00 83.88 90 ILE A N 1
ATOM 682 C CA . ILE A 1 90 ? -5.082 5.494 11.681 1.00 83.88 90 ILE A CA 1
ATOM 683 C C . ILE A 1 90 ? -5.734 6.230 10.506 1.00 83.88 90 ILE A C 1
ATOM 685 O O . ILE A 1 90 ? -5.105 6.379 9.466 1.00 83.88 90 ILE A O 1
ATOM 689 N N . ALA A 1 91 ? -6.931 6.790 10.685 1.00 83.81 91 ALA A N 1
ATOM 690 C CA . ALA A 1 91 ? -7.643 7.506 9.626 1.00 83.81 91 ALA A CA 1
ATOM 691 C C . ALA A 1 91 ? -6.904 8.759 9.112 1.00 83.81 91 ALA A C 1
ATOM 693 O O . ALA A 1 91 ? -6.861 9.001 7.904 1.00 83.81 91 ALA A O 1
ATOM 694 N N . ALA A 1 92 ? -6.305 9.554 10.006 1.00 83.69 92 ALA A N 1
ATOM 695 C CA . ALA A 1 92 ? -5.528 10.739 9.634 1.00 83.69 92 ALA A CA 1
ATOM 696 C C . ALA A 1 92 ? -4.345 10.363 8.748 1.00 83.69 92 ALA A C 1
ATOM 698 O O . ALA A 1 92 ? -4.044 11.002 7.741 1.00 83.69 92 ALA A O 1
ATOM 699 N N . THR A 1 93 ? -3.700 9.277 9.126 1.00 83.00 93 THR A N 1
ATOM 700 C CA . THR A 1 93 ? -2.456 8.871 8.531 1.00 83.00 93 THR A CA 1
ATOM 701 C C . THR A 1 93 ? -2.774 8.098 7.214 1.00 83.00 93 THR A C 1
ATOM 703 O O . THR A 1 93 ? -2.020 8.211 6.250 1.00 83.00 93 THR A O 1
ATOM 706 N N . CYS A 1 94 ? -3.949 7.449 7.073 1.00 81.62 94 CYS A N 1
ATOM 707 C CA . CYS A 1 94 ? -4.448 6.844 5.820 1.00 81.62 94 CYS A CA 1
ATOM 708 C C . CYS A 1 94 ? -4.517 7.832 4.642 1.00 81.62 94 CYS A C 1
ATOM 710 O O . CYS A 1 94 ? -4.405 7.422 3.487 1.00 81.62 94 CYS A O 1
ATOM 712 N N . ARG A 1 95 ? -4.712 9.127 4.925 1.00 77.81 95 ARG A N 1
ATOM 713 C CA . ARG A 1 95 ? -4.729 10.207 3.921 1.00 77.81 95 ARG A CA 1
ATOM 714 C C . ARG A 1 95 ? -3.335 10.590 3.424 1.00 77.81 95 ARG A C 1
ATOM 716 O O . ARG A 1 95 ? -3.222 11.296 2.433 1.00 77.81 95 ARG A O 1
ATOM 723 N N . MET A 1 96 ? -2.287 10.144 4.115 1.00 72.50 96 MET A N 1
ATOM 724 C CA . MET A 1 96 ? -0.888 10.378 3.742 1.00 72.50 96 MET A CA 1
ATOM 725 C C . MET A 1 96 ? -0.365 9.330 2.751 1.00 72.50 96 MET A C 1
ATOM 727 O O . MET A 1 96 ?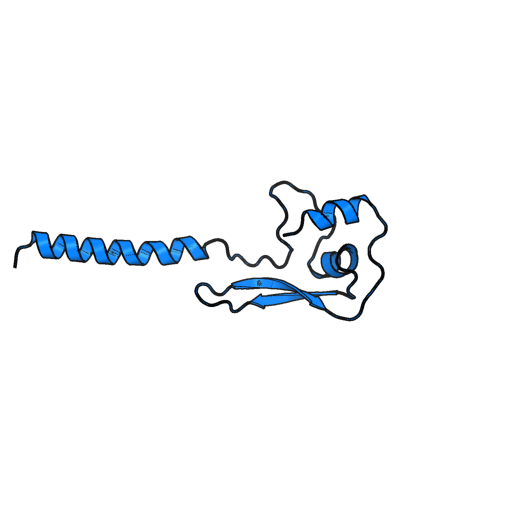 0.764 9.453 2.278 1.00 72.50 96 MET A O 1
ATOM 731 N N . ALA A 1 97 ? -1.160 8.293 2.469 1.00 66.06 97 ALA A N 1
ATOM 732 C CA . ALA A 1 97 ? -0.872 7.303 1.444 1.00 66.06 97 ALA A CA 1
ATOM 733 C C . ALA A 1 97 ? -1.240 7.853 0.056 1.00 66.06 97 ALA A C 1
ATOM 735 O O . ALA A 1 97 ? -2.387 8.246 -0.164 1.00 66.06 97 ALA A O 1
ATOM 736 N N . VAL A 1 98 ? -0.264 7.852 -0.854 1.00 58.62 98 VAL A N 1
ATOM 737 C CA . VAL A 1 98 ? -0.346 8.275 -2.262 1.00 58.62 98 VAL A CA 1
ATOM 738 C C . VAL A 1 98 ? -0.229 7.065 -3.184 1.00 58.62 98 VAL A C 1
ATOM 740 O O . VAL A 1 98 ? 0.618 6.176 -2.909 1.00 58.62 98 VAL A O 1
#

Foldseek 3Di:
DDPVVVVVVVVVVVVVVVVLVVVQPPLPACQDFDFDPPDDAPQPGLQSLCCAAVQANGWDFAFDCDPSYRNHTYIDGDHDGHDHHPPVSNHVRSVRGD

Radius of gyration: 21.42 Å; chains: 1; bounding box: 53×25×60 Å

InterPro domains:
  IPR038456 Macin superfamily [G3DSA:3.30.30.100] (21-95)

Secondary structure (DSSP, 8-state):
--HHHHHHHHHHHHHHHTHHHHHSTT-----SPPBPTT---S--SHHHHIIIII-EEEEEEEE---TTS---EEEEEEEEE-PPP--HHHHHHHTTB-